Protein AF-S7MJ01-F1 (afdb_monomer_lite)

Secondary structure (DSSP, 8-state):
--SGGGPPPPPPPPHHHHHHHHHHHHTTTS-HHHHHHHHHHHHHHHHTHHHHHHHHHHHHHHH-TTS-TTHHHHHTT-

pLDDT: mean 91.75, std 9.07, range [53.44, 98.25]

InterPro domains:
  IPR000542 Acyltransferase ChoActase/COT/CPT [PS00439] (7-22)
  IPR000542 Acyltransferase ChoActase/COT/CPT [PTHR22589] (2-72)
  IPR039551 Choline/Carnitine o-acyltransferase, domain 1 and 2 [PF00755] (10-72)
  IPR042572 Carnitine o-acyltransferase, N-terminal [G3DSA:1.10.275.20] (1-76)

Radius of gyration: 16.26 Å; chains: 1; bounding box: 35×35×35 Å

Organism: Myotis brandtii (NCBI:txid109478)

Foldseek 3Di:
DPCLVVDDADDDDDLVVVLVVVLVVCVVPDDPVRSVVSVVVSVCLCVPVVVVVSVVLVVVCVVPVSDHSCPVVVVVVD

Sequence (78 aa):
MHYQDSLPRLPVPKLEDTIRRYLSAQKALLDDGQFRKTEVFYKNFENGIGKELHNQLVVQDKQNKHMSYISESRKERE

Structure (mmCIF, N/CA/C/O backbone):
data_AF-S7MJ01-F1
#
_entry.id   AF-S7MJ01-F1
#
loop_
_atom_site.group_PDB
_atom_site.id
_atom_site.type_symbol
_atom_site.label_atom_id
_atom_site.label_alt_id
_atom_site.label_comp_id
_atom_site.label_asym_id
_atom_site.label_entity_id
_atom_site.label_seq_id
_atom_site.pdbx_PDB_ins_code
_atom_site.Cartn_x
_atom_site.Cartn_y
_atom_site.Cartn_z
_atom_site.occupancy
_atom_site.B_iso_or_equiv
_atom_site.auth_seq_id
_atom_site.auth_comp_id
_atom_site.auth_asym_id
_atom_site.auth_atom_id
_atom_site.pdbx_PDB_model_num
ATOM 1 N N . MET A 1 1 ? 19.834 -23.974 -15.911 1.00 60.41 1 MET A N 1
ATOM 2 C CA . MET A 1 1 ? 18.653 -23.132 -15.621 1.00 60.41 1 MET A CA 1
ATOM 3 C C . MET A 1 1 ? 18.115 -22.589 -16.938 1.00 60.41 1 MET A C 1
ATOM 5 O O . MET A 1 1 ? 18.626 -21.591 -17.410 1.00 60.41 1 MET A O 1
ATOM 9 N N . HIS A 1 2 ? 17.162 -23.275 -17.577 1.00 81.94 2 HIS A N 1
ATOM 10 C CA . HIS A 1 2 ? 16.722 -22.922 -18.940 1.00 81.94 2 HIS A CA 1
ATOM 11 C C . HIS A 1 2 ? 15.640 -21.833 -19.002 1.00 81.94 2 HIS A C 1
ATOM 13 O O . HIS A 1 2 ? 15.481 -21.209 -20.042 1.00 81.94 2 HIS A O 1
ATOM 19 N N . TYR A 1 3 ? 14.916 -21.589 -17.906 1.00 88.00 3 TYR A N 1
ATOM 20 C CA . TYR A 1 3 ? 13.760 -20.681 -17.897 1.00 88.00 3 TYR A CA 1
ATOM 21 C C . TYR A 1 3 ? 13.990 -19.375 -17.133 1.00 88.00 3 TYR A C 1
ATOM 23 O O . TYR A 1 3 ? 13.106 -18.522 -17.130 1.00 88.00 3 TYR A O 1
ATOM 31 N N . GLN A 1 4 ? 15.156 -19.198 -16.503 1.00 85.69 4 GLN A N 1
ATOM 32 C CA . GLN A 1 4 ? 15.415 -18.055 -15.623 1.00 85.69 4 GLN A CA 1
ATOM 33 C C . GLN A 1 4 ? 15.310 -16.719 -16.370 1.00 85.69 4 GLN A C 1
ATOM 35 O O . GLN A 1 4 ? 14.671 -15.795 -15.875 1.00 85.69 4 GLN A O 1
ATOM 40 N N . ASP A 1 5 ? 15.840 -16.659 -17.593 1.00 81.81 5 ASP A N 1
ATOM 41 C CA . ASP A 1 5 ? 15.811 -15.456 -18.436 1.00 81.81 5 ASP A CA 1
ATOM 42 C C . ASP A 1 5 ? 14.415 -15.159 -19.011 1.00 81.81 5 ASP A C 1
ATOM 44 O O . ASP A 1 5 ? 14.148 -14.052 -19.471 1.00 81.81 5 ASP A O 1
ATOM 48 N N . SER A 1 6 ? 13.510 -16.144 -18.975 1.00 87.50 6 SER A N 1
ATOM 49 C CA . SER A 1 6 ? 12.134 -16.030 -19.476 1.00 87.50 6 SER A CA 1
ATOM 50 C C . SER A 1 6 ? 11.099 -15.738 -18.388 1.00 87.50 6 SER A C 1
ATOM 52 O O . SER A 1 6 ? 9.912 -15.607 -18.693 1.00 87.50 6 SER A O 1
ATOM 54 N N . LEU A 1 7 ? 11.512 -15.660 -17.118 1.00 89.44 7 LEU A N 1
ATOM 55 C CA . LEU A 1 7 ? 10.575 -15.419 -16.027 1.00 89.44 7 LEU A CA 1
ATOM 56 C C . LEU A 1 7 ? 9.947 -14.022 -16.151 1.00 89.44 7 LEU A C 1
ATOM 58 O O . LEU A 1 7 ? 10.660 -13.030 -16.331 1.00 89.44 7 LEU A O 1
ATOM 62 N N . PRO A 1 8 ? 8.613 -13.913 -16.020 1.00 89.81 8 PRO A N 1
ATOM 63 C CA . PRO A 1 8 ? 7.958 -12.620 -16.022 1.00 89.81 8 PRO A CA 1
ATOM 64 C C . PRO A 1 8 ? 8.378 -11.818 -14.790 1.00 89.81 8 PRO A C 1
ATOM 66 O O . PRO A 1 8 ? 8.567 -12.355 -13.695 1.00 89.81 8 PRO A O 1
ATOM 69 N N . ARG A 1 9 ? 8.477 -10.499 -14.960 1.00 87.88 9 ARG A N 1
ATOM 70 C CA . ARG A 1 9 ? 8.739 -9.593 -13.840 1.00 87.88 9 ARG A CA 1
ATOM 71 C C . ARG A 1 9 ? 7.532 -9.555 -12.911 1.00 87.88 9 ARG A C 1
ATOM 73 O O . ARG A 1 9 ? 6.390 -9.515 -13.370 1.00 87.88 9 ARG A O 1
ATOM 80 N N . LEU A 1 10 ? 7.792 -9.510 -11.608 1.00 93.00 10 LEU A N 1
ATOM 81 C CA . LEU A 1 10 ? 6.742 -9.313 -10.621 1.00 93.00 10 LEU A CA 1
ATOM 82 C C . LEU A 1 10 ? 6.193 -7.880 -10.744 1.00 93.00 10 LEU A C 1
ATOM 84 O O . LEU A 1 10 ? 6.962 -6.932 -10.572 1.00 93.00 10 LEU A O 1
ATOM 88 N N . PRO A 1 11 ? 4.895 -7.690 -11.033 1.00 94.19 11 PRO A N 1
ATOM 89 C CA . PRO A 1 11 ? 4.338 -6.357 -11.184 1.00 94.19 11 PRO A CA 1
ATOM 90 C C . PRO A 1 11 ? 4.220 -5.654 -9.829 1.00 94.19 11 PRO A C 1
ATOM 92 O O . PRO A 1 11 ? 3.837 -6.266 -8.831 1.00 94.19 11 PRO A O 1
ATOM 95 N N . VAL A 1 12 ? 4.465 -4.344 -9.814 1.00 96.00 12 VAL A N 1
ATOM 96 C CA . VAL A 1 12 ? 4.088 -3.490 -8.683 1.00 96.00 12 VAL A CA 1
ATOM 97 C C . VAL A 1 12 ? 2.566 -3.268 -8.749 1.00 96.00 12 VAL A C 1
ATOM 99 O O . VAL A 1 12 ? 2.080 -2.741 -9.755 1.00 96.00 12 VAL A O 1
ATOM 102 N N . PRO A 1 13 ? 1.784 -3.679 -7.734 1.00 97.31 13 PRO A N 1
ATOM 103 C CA . PRO A 1 13 ? 0.335 -3.490 -7.737 1.00 97.31 13 PRO A CA 1
ATOM 104 C C . PRO A 1 13 ? -0.024 -2.005 -7.640 1.00 97.31 13 PRO A C 1
ATOM 106 O O . PRO A 1 13 ? 0.710 -1.223 -7.038 1.00 97.31 13 PRO A O 1
ATOM 109 N N . LYS A 1 14 ? -1.187 -1.615 -8.176 1.00 97.62 14 LYS A N 1
ATOM 110 C CA . LYS A 1 14 ? -1.698 -0.246 -8.016 1.00 97.62 14 LYS A CA 1
ATOM 111 C C . LYS A 1 14 ? -1.862 0.094 -6.532 1.00 97.62 14 LYS A C 1
ATOM 113 O O . LYS A 1 14 ? -2.284 -0.755 -5.737 1.00 97.62 14 LYS A O 1
ATOM 118 N N . LEU A 1 15 ? -1.574 1.345 -6.173 1.00 97.38 15 LEU A N 1
ATOM 119 C CA . LEU A 1 15 ? -1.724 1.826 -4.799 1.00 97.38 15 LEU A CA 1
ATOM 120 C C . LEU A 1 15 ? -3.169 1.663 -4.297 1.00 97.38 15 LEU A C 1
ATOM 122 O O . LEU A 1 15 ? -3.374 1.061 -3.247 1.00 97.38 15 LEU A O 1
ATOM 126 N N . GLU A 1 16 ? -4.151 2.085 -5.097 1.00 97.00 16 GLU A N 1
ATOM 127 C CA . GLU A 1 16 ? -5.593 1.966 -4.809 1.00 97.00 16 GLU A CA 1
ATOM 128 C C . GLU A 1 16 ? -6.003 0.516 -4.496 1.00 97.00 16 GLU A C 1
ATOM 130 O O . GLU A 1 16 ? -6.664 0.225 -3.496 1.00 97.00 16 GLU A O 1
ATOM 135 N N . ASP A 1 17 ? -5.553 -0.435 -5.324 1.00 97.88 17 ASP A N 1
ATOM 136 C CA . ASP A 1 17 ? -5.843 -1.859 -5.138 1.00 97.88 17 ASP A CA 1
ATOM 137 C C . ASP A 1 17 ? -5.223 -2.407 -3.853 1.00 97.88 17 ASP A C 1
ATOM 139 O O . ASP A 1 17 ? -5.841 -3.219 -3.159 1.00 97.88 17 ASP A O 1
ATOM 143 N N . THR A 1 18 ? -4.009 -1.960 -3.535 1.00 97.50 18 THR A N 1
ATOM 144 C CA . THR A 1 18 ? -3.281 -2.357 -2.326 1.00 97.50 18 THR A CA 1
ATOM 145 C C . THR A 1 18 ? -3.993 -1.848 -1.077 1.00 97.50 18 THR A C 1
ATOM 147 O O . THR A 1 18 ? -4.246 -2.627 -0.157 1.00 97.50 18 THR A O 1
ATOM 150 N N . ILE A 1 19 ? -4.391 -0.574 -1.069 1.00 97.19 19 ILE A N 1
ATOM 151 C CA . ILE A 1 19 ? -5.119 0.051 0.040 1.00 97.19 19 ILE A CA 1
ATOM 152 C C . ILE A 1 19 ? -6.483 -0.614 0.232 1.00 97.19 19 ILE A C 1
ATOM 154 O O . ILE A 1 19 ? -6.834 -0.994 1.349 1.00 97.19 19 ILE A O 1
ATOM 158 N N . ARG A 1 20 ? -7.229 -0.849 -0.851 1.00 97.31 20 ARG A N 1
ATOM 159 C CA . ARG A 1 20 ? -8.527 -1.534 -0.795 1.00 97.31 20 ARG A CA 1
ATOM 160 C C . ARG A 1 20 ? -8.418 -2.941 -0.206 1.00 97.31 20 ARG A C 1
ATOM 162 O O . ARG A 1 20 ? -9.242 -3.324 0.628 1.00 97.31 20 ARG A O 1
ATOM 169 N N . ARG A 1 21 ? -7.418 -3.722 -0.628 1.00 97.81 21 ARG A N 1
ATOM 170 C CA . ARG A 1 21 ? -7.171 -5.075 -0.096 1.00 97.81 21 ARG A CA 1
ATOM 171 C C . ARG A 1 21 ? -6.776 -5.028 1.378 1.00 97.81 21 ARG A C 1
ATOM 173 O O . ARG A 1 21 ? -7.303 -5.815 2.159 1.00 97.81 21 ARG A O 1
ATOM 180 N N . TYR A 1 22 ? -5.918 -4.082 1.757 1.00 96.94 22 TYR A N 1
ATOM 181 C CA . TYR A 1 22 ? -5.534 -3.863 3.149 1.00 96.94 22 TYR A CA 1
ATOM 182 C C . TYR A 1 22 ? -6.751 -3.539 4.029 1.00 96.94 22 TYR A C 1
ATOM 184 O O . TYR A 1 22 ? -6.986 -4.225 5.020 1.00 96.94 22 TYR A O 1
ATOM 192 N N . LEU A 1 23 ? -7.575 -2.561 3.638 1.00 96.56 23 LEU A N 1
ATOM 193 C CA . LEU A 1 23 ? -8.784 -2.198 4.382 1.00 96.56 23 LEU A CA 1
ATOM 194 C C . LEU A 1 23 ? -9.754 -3.381 4.484 1.00 96.56 23 LEU A C 1
ATOM 196 O O . LEU A 1 23 ? -10.320 -3.625 5.543 1.00 96.56 23 LEU A O 1
ATOM 200 N N . SER A 1 24 ? -9.902 -4.166 3.416 1.00 96.50 24 SER A N 1
ATOM 201 C CA . SER A 1 24 ? -10.753 -5.364 3.434 1.00 96.50 24 SER A CA 1
ATOM 202 C C . SER A 1 24 ? -10.280 -6.402 4.456 1.00 96.50 24 SER A C 1
ATOM 204 O O . SER A 1 24 ? -11.113 -6.990 5.138 1.00 96.50 24 SER A O 1
ATOM 206 N N . ALA A 1 25 ? -8.966 -6.596 4.603 1.00 97.00 25 ALA A N 1
ATOM 207 C CA . ALA A 1 25 ? -8.406 -7.485 5.621 1.00 97.00 25 ALA A CA 1
ATOM 208 C C . ALA A 1 25 ? -8.611 -6.939 7.046 1.00 97.00 25 ALA A C 1
ATOM 210 O O . ALA A 1 25 ? -8.928 -7.699 7.957 1.00 97.00 25 ALA A O 1
ATOM 211 N N . GLN A 1 26 ? -8.493 -5.621 7.232 1.00 96.81 26 GLN A N 1
ATOM 212 C CA . GLN A 1 26 ? -8.674 -4.979 8.537 1.00 96.81 26 GLN A CA 1
ATOM 213 C C . GLN A 1 26 ? -10.116 -5.036 9.058 1.00 96.81 26 GLN A C 1
ATOM 215 O O . GLN A 1 26 ? -10.315 -5.061 10.268 1.00 96.81 26 GLN A O 1
ATOM 220 N N . LYS A 1 27 ? -11.128 -5.113 8.180 1.00 93.38 27 LYS A N 1
ATOM 221 C CA . LYS A 1 27 ? -12.543 -5.221 8.596 1.00 93.38 27 LYS A CA 1
ATOM 222 C C . LYS A 1 27 ? -12.828 -6.412 9.512 1.00 93.38 27 LYS A C 1
ATOM 224 O O . LYS A 1 27 ? -13.751 -6.344 10.309 1.00 93.38 27 LYS A O 1
ATOM 229 N N . ALA A 1 28 ? -12.066 -7.498 9.385 1.00 95.25 28 ALA A N 1
ATOM 230 C CA . ALA A 1 28 ? -12.227 -8.675 10.236 1.00 95.25 28 ALA A CA 1
ATOM 231 C C . ALA A 1 28 ? -11.527 -8.542 11.602 1.00 95.25 28 ALA A C 1
ATOM 233 O O . ALA A 1 28 ? -11.741 -9.379 12.474 1.00 95.25 28 ALA A O 1
ATOM 234 N N . LEU A 1 29 ? -10.667 -7.534 11.773 1.00 96.50 29 LEU A N 1
ATOM 235 C CA . LEU A 1 29 ? -9.775 -7.388 12.928 1.00 96.50 29 LEU A CA 1
ATOM 236 C C . LEU A 1 29 ? -10.125 -6.186 13.810 1.00 96.50 29 LEU A C 1
ATOM 238 O O . LEU A 1 29 ? -9.820 -6.201 14.999 1.00 96.50 29 LEU A O 1
ATOM 242 N N . LEU A 1 30 ? -10.717 -5.145 13.225 1.00 97.25 30 LEU A N 1
ATOM 243 C CA . LEU A 1 30 ? -10.958 -3.862 13.876 1.00 97.25 30 LEU A CA 1
ATOM 244 C C . LEU A 1 30 ? -12.441 -3.661 14.186 1.00 97.25 30 LEU A C 1
ATOM 246 O O . LEU A 1 30 ? -13.302 -4.058 13.402 1.00 97.25 30 LEU A O 1
ATOM 250 N N . ASP A 1 31 ? -12.733 -2.969 15.287 1.00 97.56 31 ASP A N 1
ATOM 251 C CA . ASP A 1 31 ? -14.079 -2.441 15.525 1.00 97.56 31 ASP A CA 1
ATOM 252 C C . ASP A 1 31 ? -14.409 -1.272 14.577 1.00 97.56 31 ASP A C 1
ATOM 254 O O . ASP A 1 31 ? -13.528 -0.679 13.947 1.00 97.56 31 ASP A O 1
ATOM 258 N N . ASP A 1 32 ? -15.687 -0.895 14.496 1.00 96.00 32 ASP A N 1
ATOM 259 C CA . ASP A 1 32 ? -16.163 0.163 13.595 1.00 96.00 32 ASP A CA 1
ATOM 260 C C . ASP A 1 32 ? -15.450 1.511 13.799 1.00 9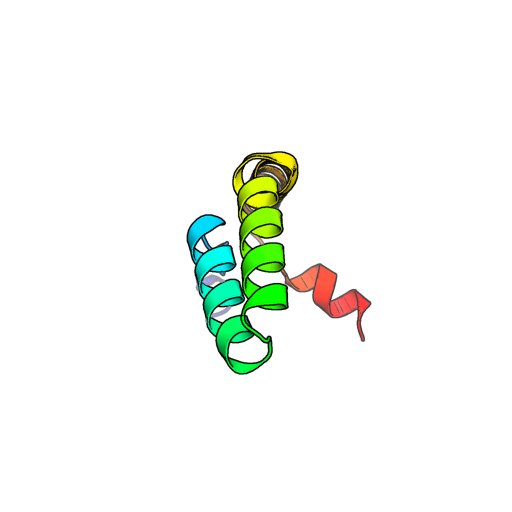6.00 32 ASP A C 1
ATOM 262 O O . ASP A 1 32 ? -15.193 2.246 12.839 1.00 96.00 32 ASP A O 1
ATOM 266 N N . GLY A 1 33 ? -15.129 1.866 15.045 1.00 97.38 33 GLY A N 1
ATOM 267 C CA . GLY A 1 33 ? -14.454 3.117 15.377 1.00 97.38 33 GLY A CA 1
ATOM 268 C C . GLY A 1 33 ? -12.996 3.114 14.922 1.00 97.38 33 GLY A C 1
ATOM 269 O O . GLY A 1 33 ? -12.523 4.088 14.327 1.00 97.38 33 GLY A O 1
ATOM 270 N N . GLN A 1 34 ? -12.287 2.013 15.163 1.00 97.56 34 GLN A N 1
ATOM 271 C CA . GLN A 1 34 ? -10.924 1.790 14.678 1.00 97.56 34 GLN A CA 1
ATOM 272 C C . GLN A 1 34 ? -10.865 1.732 13.148 1.00 97.56 34 GLN A C 1
ATOM 274 O O . GLN A 1 34 ? -9.981 2.339 12.533 1.00 97.56 34 GLN A O 1
ATOM 279 N N . PHE A 1 35 ? -11.829 1.056 12.523 1.00 97.81 35 PHE A N 1
ATOM 280 C CA . PHE A 1 35 ? -11.902 0.923 11.076 1.00 97.81 35 PHE A CA 1
ATOM 281 C C . PHE A 1 35 ? -12.112 2.281 10.393 1.00 97.81 35 PHE A C 1
ATOM 283 O O . PHE A 1 35 ? -11.351 2.631 9.492 1.00 97.81 35 PHE A O 1
ATOM 290 N N . ARG A 1 36 ? -13.043 3.115 10.881 1.00 97.31 36 ARG A N 1
ATOM 291 C CA . ARG A 1 36 ? -13.267 4.473 10.342 1.00 97.31 36 ARG A CA 1
ATOM 292 C C . ARG A 1 36 ? -12.024 5.358 10.421 1.00 97.31 36 ARG A C 1
ATOM 294 O O . ARG A 1 36 ? -11.717 6.079 9.475 1.00 97.31 36 ARG A O 1
ATOM 301 N N . LYS A 1 37 ? -11.285 5.306 11.537 1.00 97.56 37 LYS A N 1
ATOM 302 C CA . LYS A 1 37 ? -10.011 6.039 11.667 1.00 97.56 37 LYS A CA 1
ATOM 303 C C . LYS A 1 37 ? -8.998 5.544 10.637 1.00 97.56 37 LYS A C 1
ATOM 305 O O . LYS A 1 37 ? -8.371 6.354 9.960 1.00 97.56 37 LYS A O 1
ATOM 310 N N . THR A 1 38 ? -8.888 4.226 10.491 1.00 97.06 38 THR A N 1
ATOM 311 C CA . THR A 1 38 ? -8.027 3.580 9.495 1.00 97.06 38 THR A CA 1
ATOM 312 C C . THR A 1 38 ? -8.378 4.045 8.079 1.00 97.06 38 THR A C 1
ATOM 314 O O . THR A 1 38 ? -7.488 4.489 7.360 1.00 97.06 38 THR A O 1
ATOM 317 N N . GLU A 1 39 ? -9.654 4.059 7.686 1.00 96.75 39 GLU A N 1
ATOM 318 C CA . GLU A 1 39 ? -10.074 4.551 6.364 1.00 96.75 39 GLU A CA 1
ATOM 319 C C . GLU A 1 39 ? -9.617 5.991 6.092 1.00 96.75 39 GLU A C 1
ATOM 321 O O . GLU A 1 39 ? -9.085 6.275 5.017 1.00 96.75 39 GLU A O 1
ATOM 326 N N . VAL A 1 40 ? -9.758 6.895 7.068 1.00 97.25 40 VAL A N 1
ATOM 327 C CA . VAL A 1 40 ? -9.308 8.290 6.926 1.00 97.25 40 VAL A CA 1
ATOM 328 C C . VAL A 1 40 ? -7.791 8.367 6.741 1.00 97.25 40 VAL A C 1
ATOM 330 O O . VAL A 1 40 ? -7.320 9.073 5.846 1.00 97.25 40 VAL A O 1
ATOM 333 N N . PHE A 1 41 ? -7.018 7.619 7.535 1.00 97.12 41 PHE A N 1
ATOM 334 C CA . PHE A 1 41 ? -5.562 7.574 7.386 1.00 97.12 41 PHE A CA 1
ATOM 335 C C . PHE A 1 41 ? -5.149 7.093 5.999 1.00 97.12 41 PHE A C 1
ATOM 337 O O . PHE A 1 41 ? -4.307 7.724 5.361 1.00 97.12 41 PHE A O 1
ATOM 344 N N . TYR A 1 42 ? -5.764 6.019 5.507 1.00 95.38 42 TYR A N 1
ATOM 345 C CA . TYR A 1 42 ? -5.408 5.461 4.208 1.00 95.38 42 TYR A CA 1
ATOM 346 C C . TYR A 1 42 ? -5.845 6.342 3.042 1.00 95.38 42 TYR A C 1
ATOM 348 O O . TYR A 1 42 ? -5.100 6.445 2.073 1.00 95.38 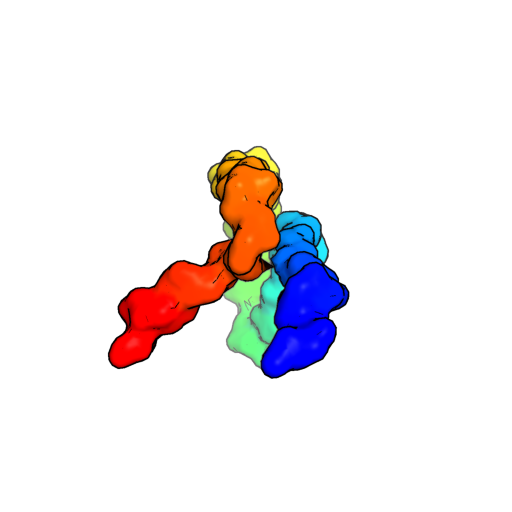42 TYR A O 1
ATOM 356 N N . LYS A 1 43 ? -6.962 7.066 3.159 1.00 95.44 43 LYS A N 1
ATOM 357 C CA . LYS A 1 43 ? -7.350 8.079 2.170 1.00 95.44 43 LYS A CA 1
ATOM 358 C C . LYS A 1 43 ? -6.347 9.234 2.111 1.00 95.44 43 LYS A C 1
ATOM 360 O O . LYS A 1 43 ? -6.003 9.701 1.026 1.00 95.44 43 LYS A O 1
ATOM 365 N N . ASN A 1 44 ? -5.845 9.684 3.261 1.00 97.38 44 ASN A N 1
ATOM 366 C CA . ASN A 1 44 ? -4.814 10.723 3.315 1.00 97.38 44 ASN A CA 1
ATOM 367 C C . ASN A 1 44 ? -3.466 10.214 2.787 1.00 97.38 44 ASN A C 1
ATOM 369 O O . ASN A 1 44 ? -2.763 10.943 2.093 1.00 97.38 44 ASN A O 1
ATOM 373 N N . PHE A 1 45 ? -3.117 8.960 3.075 1.00 97.88 45 PHE A N 1
ATOM 374 C CA . PHE A 1 45 ? -1.914 8.321 2.550 1.00 97.88 45 PHE A CA 1
ATOM 375 C C . PHE A 1 45 ? -1.970 8.189 1.023 1.00 97.88 45 PHE A C 1
ATOM 377 O O . PHE A 1 45 ? -1.030 8.595 0.344 1.00 97.88 45 PHE A O 1
ATOM 384 N N . GLU A 1 46 ? -3.088 7.697 0.486 1.00 96.00 46 GLU A N 1
ATOM 385 C CA . GLU A 1 46 ? -3.331 7.541 -0.952 1.00 96.00 46 GLU A CA 1
ATOM 386 C C . GLU A 1 46 ? -3.196 8.854 -1.725 1.00 96.00 46 GLU A C 1
ATOM 388 O O . GLU A 1 46 ? -2.609 8.882 -2.802 1.00 96.00 46 GLU A O 1
ATOM 393 N N . ASN A 1 47 ? -3.709 9.949 -1.161 1.00 95.38 47 ASN A N 1
ATOM 394 C CA . ASN A 1 47 ? -3.685 11.269 -1.794 1.00 95.38 47 ASN A CA 1
ATOM 395 C C . ASN A 1 47 ? -2.452 12.111 -1.422 1.00 95.38 47 ASN A C 1
ATOM 397 O O . ASN A 1 47 ? -2.296 13.221 -1.926 1.00 95.38 47 ASN A O 1
ATOM 401 N N . GLY A 1 48 ? -1.587 11.598 -0.547 1.00 96.88 48 GLY A N 1
ATOM 402 C CA . GLY A 1 48 ? -0.422 12.299 -0.021 1.00 96.88 48 GLY A CA 1
ATOM 403 C C . GLY A 1 48 ? 0.862 11.507 -0.235 1.00 96.88 48 GLY A C 1
ATOM 404 O O . GLY A 1 48 ? 1.194 11.107 -1.351 1.00 96.88 48 GLY A O 1
ATOM 405 N N . ILE A 1 49 ? 1.593 11.274 0.857 1.00 97.88 49 ILE A N 1
ATOM 406 C CA . ILE A 1 49 ? 2.925 10.655 0.827 1.00 97.88 49 ILE A CA 1
ATOM 407 C C . ILE A 1 49 ? 2.933 9.256 0.193 1.00 97.88 49 ILE A C 1
ATOM 409 O O . ILE A 1 49 ? 3.914 8.876 -0.438 1.00 97.88 49 ILE A O 1
ATOM 413 N N . GLY A 1 50 ? 1.839 8.498 0.297 1.00 97.94 50 GLY A N 1
ATOM 414 C CA . GLY A 1 50 ? 1.742 7.162 -0.286 1.00 97.94 50 GLY A CA 1
ATOM 415 C C . GLY A 1 50 ? 1.818 7.163 -1.808 1.00 97.94 50 GLY A C 1
ATOM 416 O O . GLY A 1 50 ? 2.452 6.279 -2.382 1.00 97.94 50 GLY A O 1
ATOM 417 N N . LYS A 1 51 ? 1.251 8.180 -2.466 1.00 97.88 51 LYS A N 1
ATOM 418 C CA . LYS A 1 51 ? 1.362 8.357 -3.921 1.00 97.88 51 LYS A CA 1
ATOM 419 C C . LYS A 1 51 ? 2.800 8.626 -4.347 1.00 97.88 51 LYS A C 1
ATOM 421 O O . LYS A 1 51 ? 3.269 8.030 -5.313 1.00 97.88 51 LYS A O 1
ATOM 426 N N . GLU A 1 52 ? 3.492 9.493 -3.616 1.00 98.25 52 GLU A N 1
ATOM 427 C CA . GLU A 1 52 ? 4.887 9.834 -3.895 1.00 98.25 52 GLU A CA 1
ATOM 428 C C . GLU A 1 52 ? 5.802 8.615 -3.718 1.00 98.25 52 GLU A C 1
ATOM 430 O O . GLU A 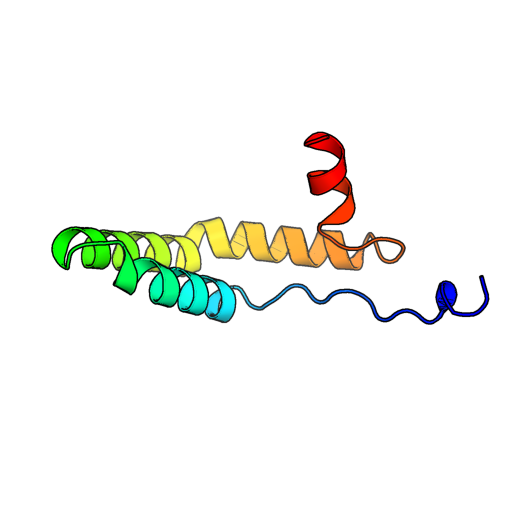1 52 ? 6.537 8.249 -4.633 1.00 98.25 52 GLU A O 1
ATOM 435 N N . LEU A 1 53 ? 5.668 7.900 -2.597 1.00 98.25 53 LEU A N 1
ATOM 436 C CA . LEU A 1 53 ? 6.413 6.665 -2.343 1.00 98.25 53 LEU A CA 1
ATOM 437 C C . LEU A 1 53 ? 6.121 5.586 -3.395 1.00 98.25 53 LEU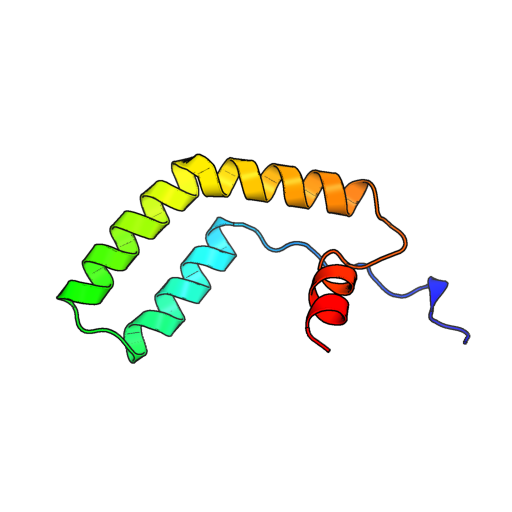 A C 1
ATOM 439 O O . LEU A 1 53 ? 7.035 4.901 -3.852 1.00 98.25 53 LEU A O 1
ATOM 443 N N . HIS A 1 54 ? 4.862 5.439 -3.816 1.00 98.00 54 HIS A N 1
ATOM 444 C CA . HIS A 1 54 ? 4.500 4.493 -4.869 1.00 98.00 54 HIS A CA 1
ATOM 445 C C . HIS A 1 54 ? 5.140 4.859 -6.216 1.00 98.00 54 HIS A C 1
ATOM 447 O O . HIS A 1 54 ? 5.660 3.981 -6.903 1.00 98.00 54 HIS A O 1
ATOM 453 N N . ASN A 1 55 ? 5.161 6.144 -6.581 1.00 97.81 55 ASN A N 1
ATOM 454 C CA . ASN A 1 55 ? 5.834 6.604 -7.795 1.00 97.81 55 ASN A CA 1
ATOM 455 C C . ASN A 1 55 ? 7.335 6.299 -7.754 1.00 97.81 55 ASN A C 1
ATOM 457 O O . ASN A 1 55 ? 7.873 5.768 -8.727 1.00 97.81 55 ASN A O 1
ATOM 461 N N . GLN A 1 56 ? 7.995 6.574 -6.626 1.00 97.31 56 GLN A N 1
ATOM 462 C CA . GLN A 1 56 ? 9.410 6.254 -6.426 1.00 97.31 56 GLN A CA 1
ATOM 463 C C . GLN A 1 56 ? 9.667 4.748 -6.552 1.00 97.31 56 GLN A C 1
ATOM 465 O O . GLN A 1 56 ? 10.569 4.344 -7.286 1.00 97.31 56 GLN A O 1
ATOM 470 N N . LEU A 1 57 ? 8.822 3.910 -5.940 1.00 96.31 57 LEU A N 1
ATOM 471 C CA . LEU A 1 57 ? 8.905 2.453 -6.059 1.00 96.31 57 LEU A CA 1
ATOM 472 C C . LEU A 1 57 ? 8.774 1.983 -7.517 1.00 96.31 57 LEU A C 1
ATOM 474 O O . LEU A 1 57 ? 9.534 1.125 -7.963 1.00 96.31 57 LEU A O 1
ATOM 478 N N . VAL A 1 58 ? 7.838 2.551 -8.283 1.00 96.12 58 VAL A N 1
ATOM 479 C CA . VAL A 1 58 ? 7.650 2.220 -9.705 1.00 96.12 58 VAL A CA 1
ATOM 480 C C . VAL A 1 58 ? 8.853 2.656 -10.546 1.00 96.12 58 VAL A C 1
ATOM 482 O O . VAL A 1 58 ? 9.253 1.935 -11.462 1.00 96.12 58 VAL A O 1
ATOM 485 N N . VAL A 1 59 ? 9.442 3.820 -10.264 1.00 95.94 59 VAL A N 1
ATOM 486 C CA . VAL A 1 59 ? 10.671 4.276 -10.934 1.00 95.94 59 VAL A CA 1
ATOM 487 C C . VAL A 1 59 ? 11.830 3.331 -10.617 1.00 95.94 59 VAL A C 1
ATOM 489 O O . VAL A 1 59 ? 12.508 2.878 -11.541 1.00 95.94 59 VAL A O 1
ATOM 492 N N . GLN A 1 60 ? 12.007 2.967 -9.347 1.00 93.75 60 GLN A N 1
ATOM 493 C CA . GLN A 1 60 ? 13.039 2.032 -8.906 1.00 93.75 60 GLN A CA 1
ATOM 494 C C . GLN A 1 60 ? 12.872 0.648 -9.550 1.00 93.75 60 GLN A C 1
ATOM 496 O O . GLN A 1 60 ? 13.857 0.073 -10.015 1.00 93.75 60 GLN A O 1
ATOM 501 N N . ASP A 1 61 ? 11.647 0.120 -9.636 1.00 93.31 61 ASP A N 1
ATOM 502 C CA . ASP A 1 61 ? 11.365 -1.146 -10.322 1.00 93.31 61 ASP A CA 1
ATOM 503 C C . ASP A 1 61 ? 11.739 -1.078 -11.812 1.00 93.31 61 ASP A C 1
ATOM 505 O O . ASP A 1 61 ? 12.368 -1.989 -12.348 1.00 93.31 61 ASP A O 1
ATOM 509 N N . LYS A 1 62 ? 11.418 0.030 -12.491 1.00 91.38 62 LYS A N 1
ATOM 510 C CA . LYS A 1 62 ? 11.764 0.225 -13.909 1.00 91.38 62 LYS A CA 1
ATOM 511 C C . LYS A 1 62 ? 13.270 0.320 -14.152 1.00 91.38 62 LYS A C 1
ATOM 513 O O . LYS A 1 62 ? 13.722 -0.088 -15.224 1.00 91.38 62 LYS A O 1
ATOM 518 N N . GLN A 1 63 ? 14.024 0.869 -13.200 1.00 91.94 63 GLN A N 1
ATOM 519 C CA . GLN A 1 63 ? 15.485 0.960 -13.263 1.00 91.94 63 GLN A CA 1
ATOM 520 C C . GLN A 1 63 ? 16.147 -0.398 -12.974 1.00 91.94 63 GLN A C 1
ATOM 522 O O . GLN A 1 63 ? 17.103 -0.773 -13.650 1.00 91.94 63 GLN A O 1
ATOM 527 N N . ASN A 1 64 ? 15.594 -1.186 -12.047 1.00 89.38 64 ASN A N 1
ATOM 528 C CA . ASN A 1 64 ? 16.155 -2.463 -11.600 1.00 89.38 64 ASN A CA 1
ATOM 529 C C . ASN A 1 64 ? 15.469 -3.669 -12.259 1.00 89.38 64 ASN A C 1
ATOM 531 O O . ASN A 1 64 ? 14.831 -4.493 -11.609 1.00 89.38 64 ASN A O 1
ATOM 535 N N . LYS A 1 65 ? 15.615 -3.805 -13.582 1.00 83.00 65 LYS A N 1
ATOM 536 C CA . LYS A 1 65 ? 14.884 -4.832 -14.354 1.00 83.00 65 LYS A CA 1
ATOM 537 C C . LYS A 1 65 ? 15.318 -6.275 -14.097 1.00 83.00 65 LYS A C 1
ATOM 539 O O . LYS A 1 65 ? 14.528 -7.183 -14.336 1.00 83.00 65 LYS A O 1
ATOM 544 N N . HIS A 1 66 ? 16.548 -6.473 -13.628 1.00 81.69 66 HIS A N 1
ATOM 545 C CA . HIS A 1 66 ? 17.147 -7.785 -13.367 1.00 81.69 66 HIS A CA 1
ATOM 546 C C . HIS A 1 66 ? 16.684 -8.406 -12.038 1.00 81.69 66 HIS A C 1
ATOM 548 O O . HIS A 1 66 ? 17.046 -9.536 -11.724 1.00 81.69 66 HIS A O 1
ATOM 554 N N . MET A 1 67 ? 15.891 -7.675 -11.250 1.00 84.44 67 MET A N 1
ATOM 555 C CA . MET A 1 67 ? 15.422 -8.100 -9.941 1.00 84.44 67 MET A CA 1
ATOM 556 C C . MET A 1 67 ? 13.948 -7.725 -9.737 1.00 84.44 67 MET A C 1
ATOM 558 O O . MET A 1 67 ? 13.407 -6.850 -10.414 1.00 84.44 67 MET A O 1
ATOM 562 N N . SER A 1 68 ? 13.277 -8.413 -8.812 1.00 88.88 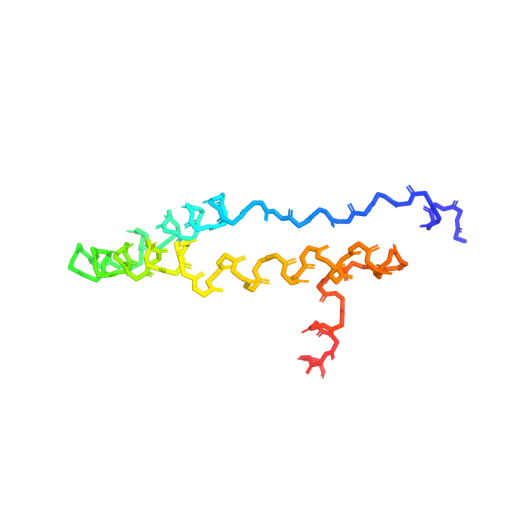68 SER A N 1
ATOM 563 C CA . SER A 1 68 ? 11.940 -8.020 -8.359 1.00 88.88 68 SER A CA 1
ATOM 564 C C . SER A 1 68 ? 12.036 -6.928 -7.293 1.00 88.88 68 SER A C 1
ATOM 566 O O . SER A 1 68 ? 12.912 -6.985 -6.433 1.00 88.88 68 SER A O 1
ATOM 568 N N . TYR A 1 69 ? 11.084 -5.991 -7.281 1.00 89.94 69 TYR A N 1
ATOM 569 C CA . TYR A 1 69 ? 11.068 -4.840 -6.363 1.00 89.94 69 TYR A CA 1
ATOM 570 C C . TYR A 1 69 ? 11.124 -5.187 -4.859 1.00 89.94 69 TYR A C 1
ATOM 572 O O . TYR A 1 69 ? 11.454 -4.337 -4.041 1.00 89.94 69 TYR A O 1
ATOM 580 N N . ILE A 1 70 ? 10.803 -6.428 -4.483 1.00 89.75 70 ILE A N 1
ATOM 581 C CA . ILE A 1 70 ? 10.795 -6.909 -3.091 1.00 89.75 70 ILE A CA 1
ATOM 582 C C . ILE A 1 70 ? 12.056 -7.665 -2.675 1.00 89.75 70 ILE A C 1
ATOM 584 O O . ILE A 1 70 ? 12.230 -7.918 -1.485 1.00 89.75 70 ILE A O 1
ATOM 588 N N . SER A 1 71 ? 12.897 -8.082 -3.623 1.00 85.31 71 SER A N 1
ATOM 589 C CA . SER A 1 71 ? 13.967 -9.049 -3.360 1.00 85.31 71 SER A CA 1
ATOM 590 C C . SER A 1 71 ? 15.004 -8.535 -2.360 1.00 85.31 71 SER A C 1
ATOM 592 O O . SER A 1 71 ? 15.335 -9.269 -1.437 1.00 85.31 71 SER A O 1
ATOM 594 N N . GLU A 1 72 ? 15.457 -7.285 -2.478 1.00 78.81 72 GLU A N 1
ATOM 595 C CA . GLU A 1 72 ? 16.430 -6.705 -1.533 1.00 78.81 72 GLU A CA 1
ATOM 596 C C . GLU A 1 72 ? 15.840 -6.568 -0.123 1.00 78.81 72 GLU A C 1
ATOM 598 O O . GLU A 1 72 ? 16.381 -7.111 0.833 1.00 78.81 72 GLU A O 1
ATOM 603 N N . SER A 1 73 ? 14.639 -5.991 -0.004 1.00 78.56 73 SER A N 1
ATOM 604 C CA . SER A 1 73 ? 13.951 -5.802 1.289 1.00 78.56 73 SER A CA 1
ATOM 605 C C . SER A 1 73 ? 13.613 -7.092 2.056 1.00 78.56 73 SER A C 1
ATOM 607 O O . SER A 1 73 ? 13.195 -7.045 3.217 1.00 78.56 73 SER A O 1
ATOM 609 N N . ARG A 1 74 ? 13.671 -8.249 1.386 1.00 80.75 74 ARG A N 1
ATOM 610 C CA . ARG A 1 74 ? 13.462 -9.561 2.011 1.00 80.75 74 ARG A CA 1
ATOM 611 C C . ARG A 1 74 ? 14.764 -10.141 2.550 1.00 80.75 74 ARG A C 1
ATOM 613 O O . ARG A 1 74 ? 14.726 -10.709 3.630 1.00 80.75 74 ARG A O 1
ATOM 620 N N . LYS A 1 75 ? 15.883 -9.939 1.847 1.00 73.62 75 LYS A N 1
ATOM 621 C CA . LYS A 1 75 ? 17.212 -10.400 2.280 1.00 73.62 75 LYS A CA 1
ATOM 622 C C . LYS A 1 75 ? 17.663 -9.733 3.576 1.00 73.62 75 LYS A C 1
ATOM 624 O O . LYS A 1 75 ? 18.299 -10.371 4.392 1.00 73.62 75 LYS A O 1
ATOM 629 N N . GL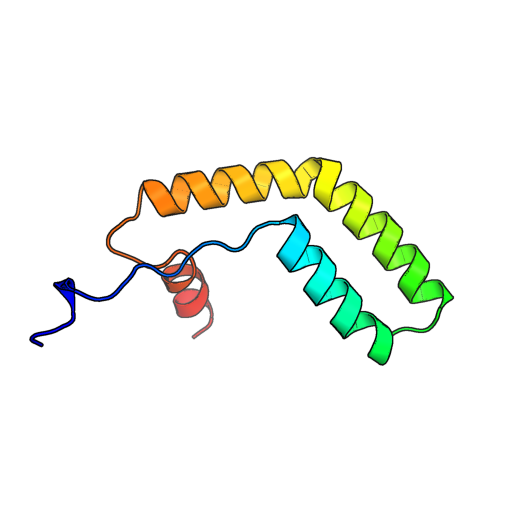U A 1 76 ? 17.306 -8.468 3.784 1.00 67.94 76 GLU A N 1
ATOM 630 C CA . GLU A 1 76 ? 17.649 -7.720 5.007 1.00 67.94 76 GLU A CA 1
ATOM 631 C C . GLU A 1 76 ? 16.931 -8.228 6.273 1.00 67.94 76 GLU A C 1
ATOM 633 O O . GLU A 1 76 ? 17.222 -7.765 7.373 1.00 67.94 76 GLU A O 1
ATOM 638 N N . ARG A 1 77 ? 15.950 -9.127 6.127 1.00 66.06 77 ARG A N 1
ATOM 639 C CA . ARG A 1 77 ? 15.140 -9.659 7.233 1.00 66.06 77 ARG A CA 1
ATOM 640 C C . ARG A 1 77 ? 15.505 -11.089 7.636 1.00 66.06 77 ARG A C 1
ATOM 642 O O . ARG A 1 77 ? 14.847 -11.628 8.525 1.00 66.06 77 ARG A O 1
ATOM 649 N N . GLU A 1 78 ? 16.502 -11.676 6.984 1.00 53.44 78 GLU A N 1
ATOM 650 C CA . GLU A 1 78 ? 17.076 -12.995 7.279 1.00 53.44 78 GLU A CA 1
ATOM 651 C C . GLU A 1 78 ? 18.429 -12.828 7.980 1.00 53.44 78 GLU A C 1
ATOM 653 O O . GLU A 1 78 ? 18.682 -13.602 8.931 1.00 53.44 78 GLU A O 1
#